Protein AF-A0A5S3VU91-F1 (afdb_monomer_lite)

Radius of gyration: 20.36 Å; chains: 1; bounding box: 46×13×54 Å

Sequence (59 aa):
MKKALVTILATLTCLPAMAAEEVNIYSFRQPFLIQPILDDFTKQTGIKTNVVFAKKGLI

Foldseek 3Di:
DVVVVVVVVVVVVPDPDPDDLEDEAEDQDDCVVCVVVQVVVCVVPVRHYHYDHDPPDDD

pLDDT: mean 82.89, std 9.93, range [62.28, 96.94]

Secondary structure (DSSP, 8-state):
-HHHHHHHHHHTT-------SEEEEEESS-HHHHHHHHHHHHHHH--EEEEEE-SS---

Structure (mmCIF, N/CA/C/O backbone):
data_AF-A0A5S3VU91-F1
#
_entry.id   AF-A0A5S3VU91-F1
#
loop_
_atom_site.group_PDB
_atom_site.id
_atom_site.type_symbol
_atom_site.label_atom_id
_atom_site.label_alt_id
_atom_site.label_comp_id
_atom_site.label_asym_id
_atom_site.label_entity_id
_atom_site.label_seq_id
_atom_site.pdbx_PDB_ins_code
_atom_site.Cartn_x
_atom_site.Cartn_y
_atom_site.Cartn_z
_atom_site.occupancy
_atom_site.B_iso_or_equiv
_atom_site.auth_seq_id
_atom_site.auth_comp_id
_atom_site.auth_asym_id
_atom_site.auth_atom_id
_atom_site.pdbx_PDB_model_num
ATOM 1 N N . MET A 1 1 ? -25.309 7.359 42.929 1.00 62.28 1 MET A N 1
ATOM 2 C CA . MET A 1 1 ? -24.855 8.376 41.948 1.00 62.28 1 MET A CA 1
ATOM 3 C C . MET A 1 1 ? -23.372 8.243 41.597 1.00 62.28 1 MET A C 1
ATOM 5 O O . MET A 1 1 ? -23.077 8.053 40.429 1.00 62.28 1 MET A O 1
ATOM 9 N N . LYS A 1 2 ? -22.442 8.227 42.568 1.00 64.62 2 LYS A N 1
ATOM 10 C CA . LYS A 1 2 ? -20.988 8.100 42.300 1.00 64.62 2 LYS A CA 1
ATOM 11 C C . LYS A 1 2 ? -20.587 6.846 41.498 1.00 64.62 2 LYS A C 1
ATOM 13 O O . LYS A 1 2 ? -19.757 6.941 40.610 1.00 64.62 2 LYS A O 1
ATOM 18 N N . LYS A 1 3 ? -21.219 5.691 41.758 1.00 66.19 3 LYS A N 1
ATOM 19 C CA . LYS A 1 3 ? -20.960 4.441 41.013 1.00 66.19 3 LYS A CA 1
ATOM 20 C C . LYS A 1 3 ? -21.358 4.534 39.531 1.00 66.19 3 LYS A C 1
ATOM 22 O O . LYS A 1 3 ? -20.589 4.115 38.684 1.00 66.19 3 LYS A O 1
ATOM 27 N N . ALA A 1 4 ? -22.503 5.156 39.232 1.00 74.56 4 ALA A N 1
ATOM 28 C CA . ALA A 1 4 ? -22.944 5.388 37.855 1.00 74.56 4 ALA A CA 1
ATOM 29 C C . ALA A 1 4 ? -21.996 6.341 37.105 1.00 74.56 4 ALA A C 1
ATOM 31 O O . ALA A 1 4 ? -21.688 6.114 35.941 1.00 74.56 4 ALA A O 1
ATOM 32 N N . LEU A 1 5 ? -21.469 7.357 37.799 1.00 75.56 5 LEU A N 1
ATOM 33 C CA . LEU A 1 5 ? -20.483 8.284 37.241 1.00 75.56 5 LEU A CA 1
ATOM 34 C C . LEU A 1 5 ? -19.158 7.583 36.885 1.00 75.56 5 LEU A C 1
ATOM 36 O O . LEU A 1 5 ? -18.587 7.854 35.835 1.00 75.56 5 LEU A O 1
ATOM 40 N N . VAL A 1 6 ? -18.697 6.648 37.724 1.00 79.81 6 VAL A N 1
ATOM 41 C CA . VAL A 1 6 ? -17.476 5.859 37.470 1.00 79.81 6 VAL A CA 1
ATOM 42 C C . VAL A 1 6 ? -17.658 4.908 36.283 1.00 79.81 6 VAL A C 1
ATOM 44 O O . VAL A 1 6 ? -16.754 4.789 35.461 1.00 79.81 6 VAL A O 1
ATOM 47 N N . THR A 1 7 ? -18.826 4.275 36.144 1.00 77.19 7 THR A N 1
ATOM 48 C CA . THR A 1 7 ? -19.121 3.395 35.001 1.00 77.19 7 THR A CA 1
ATOM 49 C C . THR A 1 7 ? -19.169 4.163 33.677 1.00 77.19 7 THR A C 1
ATOM 51 O O . THR A 1 7 ? -18.622 3.686 32.689 1.00 77.19 7 THR A O 1
ATOM 54 N N . ILE A 1 8 ? -19.746 5.370 33.660 1.00 81.38 8 ILE A N 1
ATOM 55 C CA . ILE A 1 8 ? -19.782 6.234 32.465 1.00 81.38 8 ILE A CA 1
ATOM 56 C C . ILE A 1 8 ? -18.370 6.697 32.071 1.00 81.38 8 ILE A C 1
ATOM 58 O O . ILE A 1 8 ? -18.015 6.696 30.892 1.00 81.38 8 ILE A O 1
ATOM 62 N N . LEU A 1 9 ? -17.539 7.055 33.053 1.00 78.44 9 LEU A N 1
ATOM 63 C CA . LEU A 1 9 ? -16.171 7.506 32.799 1.00 78.44 9 LEU A CA 1
ATOM 64 C C . LEU A 1 9 ? -15.274 6.381 32.255 1.00 78.44 9 LEU A C 1
ATOM 66 O O . LEU A 1 9 ? -14.433 6.635 31.398 1.00 78.44 9 LEU A O 1
ATOM 70 N N . ALA A 1 10 ? -15.487 5.136 32.692 1.00 79.06 10 ALA A N 1
ATOM 71 C CA . ALA A 1 10 ? -14.745 3.973 32.203 1.00 79.06 10 ALA A CA 1
ATOM 72 C C . ALA A 1 10 ? -15.062 3.616 30.739 1.00 79.06 10 ALA A C 1
ATOM 74 O O . ALA A 1 10 ? -14.203 3.086 30.043 1.00 79.06 10 ALA A O 1
ATOM 75 N N . THR A 1 11 ? -16.267 3.917 30.247 1.00 77.75 11 THR A N 1
ATOM 76 C CA . THR A 1 11 ? -16.631 3.680 28.837 1.00 77.75 11 THR A CA 1
ATOM 77 C C . THR A 1 11 ? -16.097 4.746 27.876 1.00 77.7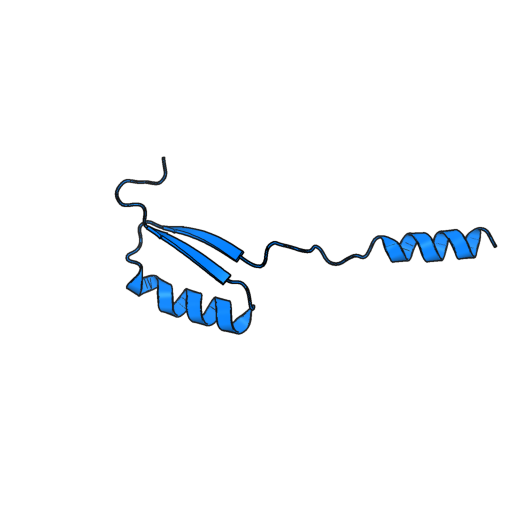5 11 THR A C 1
ATOM 79 O O . THR A 1 11 ? -15.946 4.472 26.690 1.00 77.75 11 THR A O 1
ATOM 82 N N . LEU A 1 12 ? -15.770 5.944 28.372 1.00 79.50 12 LEU A N 1
ATOM 83 C CA . LEU A 1 12 ? -15.282 7.067 27.558 1.00 79.50 12 LEU A CA 1
ATOM 84 C C . LEU A 1 12 ? -13.819 6.926 27.110 1.00 79.50 12 LEU A C 1
ATOM 86 O O . LEU A 1 12 ? -13.382 7.655 26.225 1.00 79.50 12 LEU A O 1
ATOM 90 N N . THR A 1 13 ? -13.057 5.999 27.690 1.00 80.38 13 THR A N 1
ATOM 91 C CA . THR A 1 13 ? -11.652 5.765 27.321 1.00 80.38 13 THR A CA 1
ATOM 92 C C . THR A 1 13 ? -11.488 4.804 26.142 1.00 80.38 13 THR A C 1
ATOM 94 O O . THR A 1 13 ? -10.387 4.679 25.613 1.00 80.38 13 THR A O 1
ATOM 97 N N . CYS A 1 14 ? -12.567 4.157 25.689 1.00 76.00 14 CYS A N 1
ATOM 98 C CA . CYS A 1 14 ? -12.561 3.236 24.551 1.00 76.00 14 CYS A CA 1
ATOM 99 C C . CYS A 1 14 ? -12.815 3.979 23.227 1.00 76.00 14 CYS A C 1
ATOM 101 O O . CYS A 1 14 ? -13.734 3.655 22.476 1.00 76.00 14 CYS A O 1
ATOM 103 N N . LEU A 1 15 ? -12.037 5.029 22.960 1.00 79.12 15 LEU A N 1
ATOM 104 C CA . LEU A 1 15 ? -12.055 5.689 21.656 1.00 79.12 15 LEU A CA 1
ATOM 105 C C . LEU A 1 15 ? -11.171 4.886 20.690 1.00 79.12 15 LEU A C 1
ATOM 107 O O . LEU A 1 15 ? -10.047 4.534 21.059 1.00 79.12 15 LEU A O 1
ATOM 111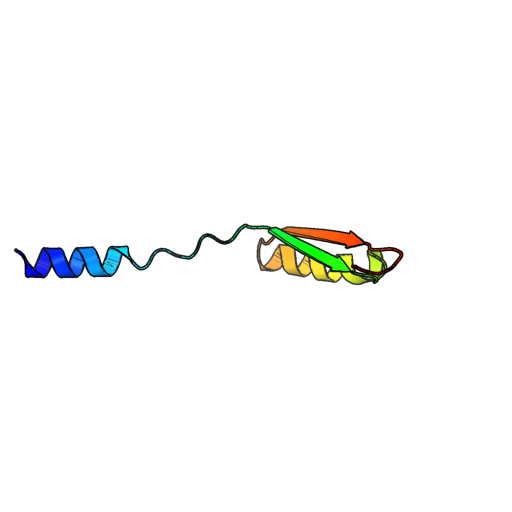 N N . PRO A 1 16 ? -11.639 4.582 19.465 1.00 76.44 16 PRO A N 1
ATOM 112 C CA . PRO A 1 16 ? -10.785 3.965 18.462 1.00 76.44 16 PRO A CA 1
ATOM 113 C C . PRO A 1 16 ? -9.605 4.897 18.166 1.00 76.44 16 PRO A C 1
ATOM 115 O O . PRO A 1 16 ? -9.773 6.111 18.036 1.00 76.44 16 PRO A O 1
ATOM 118 N N . ALA A 1 17 ? -8.401 4.333 18.072 1.00 75.12 17 ALA A N 1
ATOM 119 C CA . ALA A 1 17 ? -7.223 5.098 17.694 1.00 75.12 17 ALA A CA 1
ATOM 120 C C . ALA A 1 17 ? -7.415 5.646 16.271 1.00 75.12 17 ALA A C 1
ATOM 122 O O . ALA A 1 17 ? -7.506 4.879 15.313 1.00 75.12 17 ALA A O 1
ATOM 123 N N . MET A 1 18 ? -7.482 6.972 16.135 1.00 71.56 18 MET A N 1
ATOM 124 C CA . MET A 1 18 ? -7.523 7.634 14.833 1.00 71.56 18 MET A CA 1
ATOM 125 C C . MET A 1 18 ? -6.104 7.677 14.260 1.00 71.56 18 MET A C 1
ATOM 127 O O . MET A 1 18 ? -5.360 8.632 14.480 1.00 71.56 18 MET A O 1
ATOM 131 N N . ALA A 1 19 ? -5.692 6.597 13.597 1.00 71.06 19 ALA A N 1
ATOM 132 C CA . ALA A 1 19 ? -4.455 6.584 12.826 1.00 71.06 19 ALA A CA 1
ATOM 133 C C . ALA A 1 19 ? -4.605 7.474 11.583 1.00 71.06 19 ALA A C 1
ATOM 135 O O . ALA A 1 19 ? -5.699 7.602 11.035 1.00 71.06 19 ALA A O 1
ATOM 136 N N . ALA A 1 20 ? -3.502 8.079 11.133 1.00 66.94 20 ALA A N 1
ATOM 137 C CA . ALA A 1 20 ? -3.482 8.760 9.845 1.00 66.94 20 ALA A CA 1
ATOM 138 C C . ALA A 1 20 ? -3.860 7.760 8.742 1.00 66.94 20 ALA A C 1
ATOM 140 O O . ALA A 1 20 ? -3.297 6.668 8.677 1.00 66.94 20 ALA A O 1
ATOM 141 N N . GLU A 1 21 ? -4.789 8.140 7.865 1.00 81.62 21 GLU A N 1
ATOM 142 C CA . GLU A 1 21 ? -5.290 7.301 6.764 1.00 81.62 21 GLU A CA 1
ATOM 143 C C . GLU A 1 21 ? -4.254 7.103 5.641 1.00 81.62 21 GLU A C 1
ATOM 145 O O . GLU A 1 21 ? -4.599 6.674 4.542 1.00 81.62 21 GLU A O 1
ATOM 150 N N . GLU A 1 22 ? -2.980 7.425 5.887 1.00 89.75 22 GLU A N 1
ATOM 151 C CA . GLU A 1 22 ? -1.914 7.292 4.908 1.00 89.75 22 GLU A CA 1
ATOM 152 C C . GLU A 1 22 ? -0.617 6.696 5.468 1.00 89.75 22 GLU A C 1
ATOM 154 O O . GLU A 1 22 ? -0.196 6.963 6.593 1.00 89.75 22 GLU A O 1
ATOM 159 N N . VAL A 1 23 ? 0.042 5.891 4.636 1.00 90.25 23 VAL A N 1
ATOM 160 C CA . VAL A 1 23 ? 1.307 5.212 4.924 1.00 90.25 23 VAL A CA 1
ATOM 161 C C . VAL A 1 23 ? 2.352 5.645 3.902 1.00 90.25 23 VAL A C 1
ATOM 163 O O . VAL A 1 23 ? 2.157 5.508 2.694 1.00 90.25 23 VAL A O 1
ATOM 166 N N . ASN A 1 24 ? 3.492 6.137 4.387 1.00 91.12 24 ASN A N 1
ATOM 167 C CA . ASN A 1 24 ? 4.630 6.517 3.553 1.00 91.12 24 ASN A CA 1
ATOM 168 C C . ASN A 1 24 ? 5.617 5.346 3.449 1.00 91.12 24 ASN A C 1
ATOM 170 O O . ASN A 1 24 ? 6.161 4.884 4.451 1.00 91.12 24 ASN A O 1
ATOM 174 N N . ILE A 1 25 ? 5.839 4.858 2.231 1.00 89.81 25 ILE A N 1
ATOM 175 C CA . ILE A 1 25 ? 6.626 3.665 1.924 1.00 89.81 25 ILE A CA 1
ATOM 176 C C . ILE A 1 25 ? 7.904 4.094 1.222 1.00 89.81 25 ILE A C 1
ATOM 178 O O . ILE A 1 25 ? 7.882 4.593 0.099 1.00 89.81 25 ILE A O 1
ATOM 182 N N . TYR A 1 26 ? 9.034 3.838 1.864 1.00 90.19 26 TYR A N 1
ATOM 183 C CA . TYR A 1 26 ? 10.344 4.143 1.315 1.00 90.19 26 TYR A CA 1
ATOM 184 C C . TYR A 1 26 ? 10.968 2.868 0.757 1.00 90.19 26 TYR A C 1
ATOM 186 O O . TYR A 1 26 ? 11.206 1.911 1.492 1.00 90.19 26 TYR A O 1
ATOM 194 N N . SER A 1 27 ? 11.197 2.824 -0.555 1.00 86.56 27 SER A N 1
ATOM 195 C CA . SER A 1 27 ? 11.598 1.589 -1.233 1.00 86.56 27 SER A CA 1
ATOM 196 C C . SER A 1 27 ? 12.643 1.821 -2.320 1.00 86.56 27 SER A C 1
ATOM 198 O O . SER A 1 27 ? 12.624 2.832 -3.019 1.00 86.56 27 SER A O 1
ATOM 200 N N . PHE A 1 28 ? 13.529 0.835 -2.493 1.00 88.81 28 PHE A N 1
ATOM 201 C CA . PHE A 1 28 ? 14.457 0.726 -3.632 1.00 88.81 28 PHE A CA 1
ATOM 202 C C . PHE A 1 28 ? 13.875 -0.065 -4.801 1.00 88.81 28 PHE A C 1
ATOM 204 O O . PHE A 1 28 ? 14.532 -0.226 -5.828 1.00 88.81 28 PHE A O 1
ATOM 211 N N . ARG A 1 29 ? 12.679 -0.641 -4.642 1.00 87.12 29 ARG A N 1
ATOM 212 C CA . ARG A 1 29 ? 12.037 -1.414 -5.707 1.00 87.12 29 ARG A CA 1
ATOM 213 C C . ARG A 1 29 ? 11.484 -0.472 -6.758 1.00 87.12 29 ARG A C 1
ATOM 215 O O . ARG A 1 29 ? 10.992 0.605 -6.436 1.00 87.12 29 ARG A O 1
ATOM 222 N N . GLN A 1 30 ? 11.524 -0.907 -8.011 1.00 85.25 30 GLN A N 1
ATOM 223 C CA . GLN A 1 30 ? 10.906 -0.149 -9.088 1.00 85.25 30 GLN A CA 1
ATOM 224 C C . GLN A 1 30 ? 9.400 0.009 -8.804 1.00 85.25 30 GLN A C 1
ATOM 226 O O . GLN A 1 30 ? 8.752 -0.995 -8.493 1.00 85.25 30 GLN A O 1
ATOM 231 N N . PRO A 1 31 ? 8.829 1.225 -8.915 1.00 83.19 31 PRO A N 1
ATOM 232 C CA . PRO A 1 31 ? 7.444 1.486 -8.521 1.00 83.19 31 PRO A CA 1
ATOM 233 C C . PRO A 1 31 ? 6.424 0.550 -9.176 1.00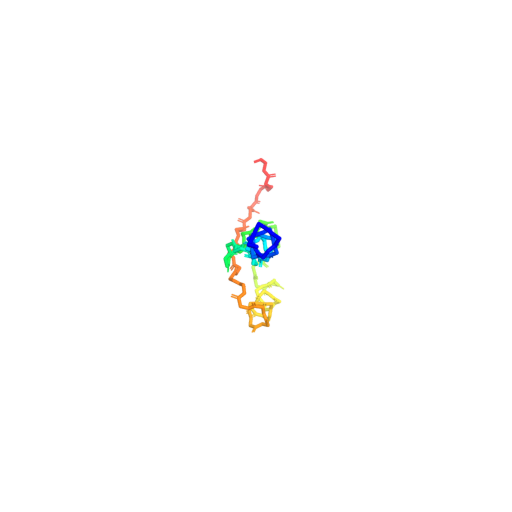 83.19 31 PRO A C 1
ATOM 235 O O . PRO A 1 31 ? 5.542 0.035 -8.500 1.00 83.19 31 PRO A O 1
ATOM 238 N N . PHE A 1 32 ? 6.598 0.236 -10.462 1.00 88.31 32 PHE A N 1
ATOM 239 C CA . PHE A 1 32 ? 5.660 -0.608 -11.208 1.00 88.31 32 PHE A CA 1
ATOM 240 C C . PHE A 1 32 ? 5.535 -2.044 -10.670 1.00 88.31 32 PHE A C 1
ATOM 242 O O . PHE A 1 32 ? 4.528 -2.696 -10.917 1.00 88.31 32 PHE A O 1
ATOM 249 N N . LEU A 1 33 ? 6.536 -2.543 -9.936 1.00 90.25 33 LEU A N 1
ATOM 250 C CA . LEU A 1 33 ? 6.492 -3.884 -9.346 1.00 90.25 33 LEU A CA 1
ATOM 251 C C . LEU A 1 33 ? 5.645 -3.930 -8.071 1.00 90.25 33 LEU A C 1
ATOM 253 O O . LEU A 1 33 ? 5.129 -4.986 -7.719 1.00 90.25 33 LEU A O 1
ATOM 257 N N . ILE A 1 34 ? 5.545 -2.809 -7.355 1.00 90.44 34 ILE A N 1
ATOM 258 C CA . ILE A 1 34 ? 4.876 -2.730 -6.049 1.00 90.44 34 ILE A CA 1
ATOM 259 C C . ILE A 1 34 ? 3.516 -2.043 -6.128 1.00 90.44 34 ILE A C 1
ATOM 261 O O . ILE A 1 34 ? 2.637 -2.384 -5.346 1.00 90.44 34 ILE A O 1
ATOM 265 N N . GLN A 1 35 ? 3.319 -1.138 -7.089 1.00 91.44 35 GLN A N 1
ATOM 266 C CA . GLN A 1 35 ? 2.074 -0.399 -7.275 1.00 91.44 35 GLN A CA 1
ATOM 267 C C . GLN A 1 35 ? 0.814 -1.284 -7.284 1.00 91.44 35 GLN A C 1
ATOM 269 O O . GLN A 1 35 ? -0.062 -1.005 -6.476 1.00 91.44 35 GLN A O 1
ATOM 274 N N . PRO A 1 36 ? 0.722 -2.392 -8.054 1.00 94.88 36 PRO A N 1
ATOM 275 C CA . PRO A 1 36 ? -0.507 -3.195 -8.071 1.00 94.88 36 PRO A CA 1
ATOM 276 C C . PRO A 1 36 ? -0.845 -3.811 -6.705 1.00 94.88 36 PRO A C 1
ATOM 278 O O . PRO A 1 36 ? -2.011 -3.943 -6.350 1.00 94.88 36 PRO A O 1
ATOM 281 N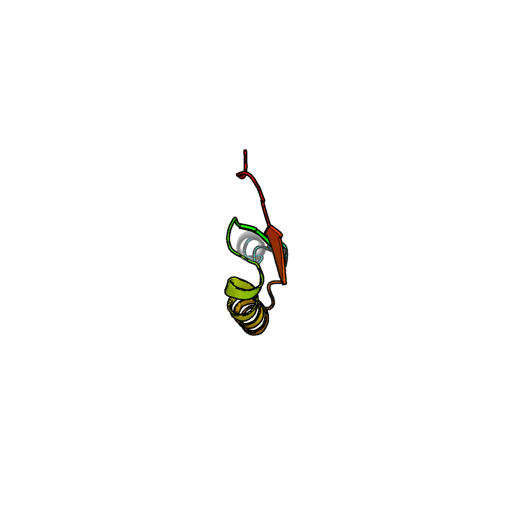 N . ILE A 1 37 ? 0.174 -4.145 -5.908 1.00 94.38 37 ILE A N 1
ATOM 282 C CA . ILE A 1 37 ? -0.008 -4.689 -4.557 1.00 94.38 37 ILE A CA 1
ATOM 283 C C . ILE A 1 37 ? -0.528 -3.597 -3.614 1.00 94.38 37 ILE A C 1
ATOM 285 O O . ILE A 1 37 ? -1.398 -3.846 -2.782 1.00 94.38 37 ILE A O 1
ATOM 289 N N . LEU A 1 38 ? 0.009 -2.383 -3.739 1.00 94.56 38 LEU A N 1
ATOM 290 C CA . LEU A 1 38 ? -0.386 -1.237 -2.922 1.00 94.56 38 LEU A CA 1
ATOM 291 C C . LEU A 1 38 ? -1.775 -0.707 -3.291 1.00 94.56 38 LEU A C 1
ATOM 293 O O . LEU A 1 38 ? -2.520 -0.277 -2.410 1.00 94.56 38 LEU A O 1
ATOM 297 N N . ASP A 1 39 ? -2.147 -0.797 -4.565 1.00 95.38 39 ASP A N 1
ATOM 298 C CA . ASP A 1 39 ? -3.480 -0.451 -5.048 1.00 95.38 39 ASP A CA 1
ATOM 299 C C . ASP A 1 39 ? -4.526 -1.413 -4.458 1.00 95.38 39 ASP A C 1
ATOM 301 O O . ASP A 1 39 ? -5.531 -0.968 -3.900 1.00 95.38 39 ASP A O 1
ATOM 305 N N . ASP A 1 40 ? -4.261 -2.725 -4.479 1.00 96.94 40 ASP A N 1
ATOM 306 C CA . ASP A 1 40 ? -5.132 -3.725 -3.848 1.00 96.94 40 ASP A CA 1
ATOM 307 C C . ASP A 1 40 ? -5.198 -3.569 -2.324 1.00 96.94 40 ASP A C 1
ATOM 309 O O . ASP A 1 40 ? -6.274 -3.699 -1.734 1.00 96.94 40 ASP A O 1
ATOM 313 N N . PHE A 1 41 ? -4.075 -3.248 -1.675 1.00 94.69 41 PHE A N 1
ATOM 314 C CA . PHE A 1 41 ? -4.041 -2.926 -0.248 1.00 94.69 41 PHE A CA 1
ATOM 315 C C . PHE A 1 41 ? -4.921 -1.711 0.072 1.00 94.69 41 PHE A C 1
ATOM 317 O O . PHE A 1 41 ? -5.753 -1.778 0.980 1.00 94.69 41 PHE A O 1
ATOM 324 N N . THR A 1 42 ? -4.787 -0.627 -0.696 1.00 94.31 42 THR A N 1
ATOM 325 C CA . THR A 1 42 ? -5.576 0.603 -0.524 1.00 94.31 42 THR A CA 1
ATOM 326 C C . THR A 1 42 ? -7.060 0.317 -0.737 1.00 94.31 42 THR A C 1
ATOM 328 O O . THR A 1 42 ? -7.896 0.745 0.052 1.00 94.31 42 THR A O 1
ATOM 331 N N . LYS A 1 43 ? -7.408 -0.475 -1.754 1.00 95.12 43 LYS A N 1
ATOM 332 C CA . LYS A 1 43 ? -8.792 -0.866 -2.046 1.00 95.12 43 LYS A CA 1
ATOM 333 C C . LYS A 1 43 ? -9.439 -1.672 -0.916 1.00 95.12 43 LYS A C 1
ATOM 335 O O . LYS A 1 43 ? -10.633 -1.518 -0.675 1.00 95.12 43 LYS A O 1
ATOM 340 N N . GLN A 1 44 ? -8.679 -2.537 -0.246 1.00 94.31 44 GLN A N 1
ATOM 341 C CA . GLN A 1 44 ? -9.190 -3.387 0.836 1.00 94.31 44 GLN A CA 1
ATOM 342 C C . GLN A 1 44 ? -9.261 -2.666 2.183 1.00 94.31 44 GLN A C 1
ATOM 344 O O . GLN A 1 44 ? -10.160 -2.935 2.975 1.00 94.31 44 GLN A O 1
ATOM 349 N N . THR A 1 45 ? -8.306 -1.780 2.456 1.00 91.69 45 THR A N 1
ATOM 350 C CA . THR A 1 45 ? -8.138 -1.166 3.782 1.00 91.69 45 THR A CA 1
ATOM 351 C C . THR A 1 45 ? -8.634 0.273 3.851 1.00 91.69 45 THR A C 1
ATOM 353 O O . THR A 1 45 ? -8.853 0.785 4.944 1.00 91.69 45 THR A O 1
ATOM 356 N N . G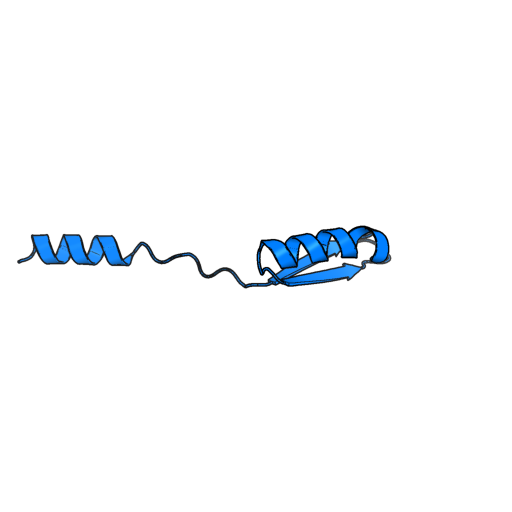LY A 1 46 ? -8.783 0.941 2.705 1.00 90.38 46 GLY A N 1
ATOM 357 C CA . GLY A 1 46 ? -9.010 2.384 2.619 1.00 90.38 46 GLY A CA 1
ATOM 358 C C . GLY A 1 46 ? -7.775 3.224 2.963 1.00 90.38 46 GLY A C 1
ATOM 359 O O . GLY A 1 46 ? -7.846 4.447 2.906 1.00 90.38 46 GLY A O 1
ATOM 360 N N . ILE A 1 47 ? -6.644 2.597 3.301 1.00 91.62 47 ILE A N 1
ATOM 361 C CA . ILE A 1 47 ? -5.421 3.293 3.702 1.00 91.62 47 ILE A CA 1
ATOM 362 C C . ILE A 1 47 ? -4.650 3.698 2.451 1.00 91.62 47 ILE A C 1
ATOM 364 O O . ILE A 1 47 ? -4.216 2.851 1.672 1.00 91.62 47 ILE A O 1
ATOM 368 N N . LYS A 1 48 ? -4.422 4.996 2.285 1.00 92.69 48 LYS A N 1
ATOM 369 C CA . LYS A 1 48 ? -3.652 5.561 1.178 1.00 92.69 48 LYS A CA 1
ATOM 370 C C . LYS A 1 48 ? -2.168 5.232 1.331 1.00 92.69 48 LYS A C 1
ATOM 372 O O . LYS A 1 48 ? -1.583 5.410 2.394 1.00 92.69 48 LYS A O 1
ATOM 377 N N . THR A 1 49 ? -1.508 4.826 0.256 1.00 92.75 49 THR A N 1
ATOM 378 C CA . THR A 1 49 ? -0.057 4.586 0.272 1.00 92.75 49 THR A CA 1
ATOM 379 C C . THR A 1 49 ? 0.686 5.608 -0.579 1.00 92.75 49 THR A C 1
ATOM 381 O O . THR A 1 49 ? 0.379 5.770 -1.758 1.00 92.75 49 THR A O 1
ATOM 384 N N . ASN A 1 50 ? 1.705 6.252 -0.012 1.00 90.62 50 ASN A N 1
ATOM 385 C CA . ASN A 1 50 ? 2.600 7.168 -0.717 1.00 90.62 50 ASN A CA 1
ATOM 386 C C . ASN A 1 50 ? 3.974 6.501 -0.861 1.00 90.62 50 ASN A C 1
ATOM 388 O O . ASN A 1 50 ? 4.609 6.187 0.143 1.00 90.62 50 ASN A O 1
ATOM 392 N N . VAL A 1 51 ? 4.458 6.284 -2.084 1.00 89.25 51 VAL A N 1
ATOM 393 C CA . VAL A 1 51 ? 5.743 5.602 -2.312 1.00 89.25 51 VAL A CA 1
ATOM 394 C C . VAL A 1 51 ? 6.837 6.605 -2.651 1.00 89.25 51 VAL A C 1
ATOM 396 O O . VAL A 1 51 ? 6.749 7.328 -3.642 1.00 89.25 51 VAL A O 1
ATOM 399 N N . VAL A 1 52 ? 7.916 6.589 -1.874 1.00 86.94 52 VAL A N 1
ATOM 400 C CA . VAL A 1 52 ? 9.145 7.331 -2.155 1.00 86.94 52 VAL A CA 1
ATOM 401 C C . VAL A 1 52 ? 10.197 6.355 -2.665 1.00 86.94 52 VAL A C 1
ATOM 403 O O . VAL A 1 52 ? 10.692 5.495 -1.932 1.00 86.94 52 VAL A O 1
ATOM 406 N N . PHE A 1 53 ? 10.550 6.498 -3.943 1.00 83.44 53 PHE A N 1
ATOM 407 C CA . PHE A 1 53 ? 11.619 5.715 -4.552 1.00 83.44 53 PHE A CA 1
ATOM 408 C C . PHE A 1 53 ? 12.984 6.333 -4.241 1.00 83.44 53 PHE A C 1
ATOM 410 O O . PHE A 1 53 ? 13.332 7.398 -4.759 1.00 83.44 53 PHE A O 1
ATOM 417 N N . ALA A 1 54 ? 13.779 5.655 -3.418 1.00 77.38 54 ALA A N 1
ATOM 418 C CA . ALA A 1 54 ? 15.134 6.090 -3.108 1.00 77.38 54 ALA A CA 1
ATOM 419 C C . ALA A 1 54 ? 16.118 5.520 -4.140 1.00 77.38 54 ALA A C 1
ATOM 421 O O . ALA A 1 54 ? 16.242 4.313 -4.296 1.00 77.38 54 ALA A O 1
ATOM 422 N N . LYS A 1 55 ? 16.852 6.379 -4.856 1.00 70.62 55 LYS A N 1
ATOM 423 C CA . LYS A 1 55 ? 17.821 5.939 -5.882 1.00 70.62 55 LYS A CA 1
ATOM 424 C C . LYS A 1 55 ? 19.160 5.443 -5.313 1.00 70.62 55 LYS A C 1
ATOM 426 O O . LYS A 1 55 ? 19.888 4.764 -6.027 1.00 70.62 55 LYS A O 1
ATOM 431 N N . LYS A 1 56 ? 19.517 5.805 -4.072 1.00 71.25 56 LYS A N 1
ATOM 432 C CA . LYS A 1 56 ? 20.879 5.621 -3.521 1.00 71.25 56 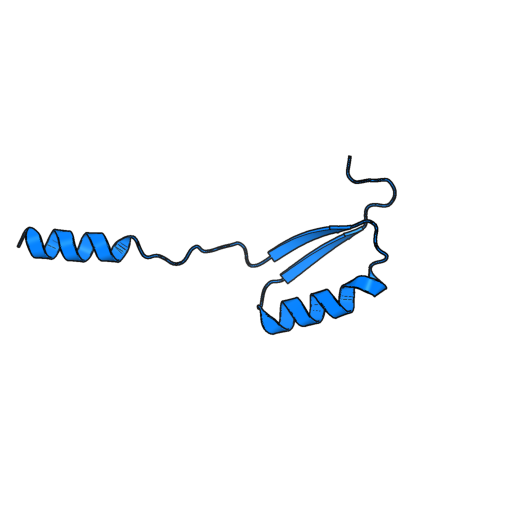LYS A CA 1
ATOM 433 C C . LYS A 1 56 ? 20.930 5.130 -2.061 1.00 71.25 56 LYS A C 1
ATOM 435 O O . LYS A 1 56 ? 21.913 5.372 -1.376 1.00 71.25 56 LYS A O 1
ATOM 440 N N . GLY A 1 57 ? 19.903 4.445 -1.568 1.00 62.47 57 GLY A N 1
ATOM 441 C CA . GLY A 1 57 ? 19.790 4.186 -0.123 1.00 62.47 57 GLY A CA 1
ATOM 442 C C . GLY A 1 57 ? 18.876 5.205 0.568 1.00 62.47 57 GLY A C 1
ATOM 443 O O . GLY A 1 57 ? 18.765 6.342 0.114 1.00 62.47 57 GLY A O 1
ATOM 444 N N . LEU A 1 58 ? 18.199 4.776 1.631 1.00 65.00 58 LEU A N 1
ATOM 445 C CA . LEU A 1 58 ? 17.633 5.630 2.667 1.00 65.00 58 LEU A CA 1
ATOM 446 C C . LEU A 1 58 ? 18.768 5.725 3.674 1.00 65.00 58 LEU A C 1
ATOM 448 O O . LEU A 1 58 ? 19.107 4.713 4.289 1.00 65.00 58 LEU A O 1
ATOM 452 N N . ILE A 1 59 ? 19.430 6.873 3.715 1.00 62.88 59 ILE A N 1
ATOM 453 C CA . ILE A 1 59 ? 20.487 7.171 4.680 1.00 62.88 59 ILE A CA 1
ATOM 454 C C . ILE A 1 59 ? 19.981 8.231 5.643 1.00 62.88 59 ILE A C 1
ATOM 456 O O . ILE A 1 59 ? 19.285 9.154 5.160 1.00 62.88 59 ILE A O 1
#